Protein AF-A0A6T9ZCE5-F1 (afdb_monomer_lite)

Radius of gyration: 25.18 Å; chains: 1; bounding box: 51×73×50 Å

Organism: NCBI:txid933848

pLDDT: mean 73.31, std 17.11, range [39.69, 92.25]

Secondary structure (DSSP, 8-state):
---------S-GGGHHHHHHHHHHS--PPPSSHHHHHHHHHHHHHTT-HHHHHHHHHHHHHHHTTS----------HHHHHHHHHHHHHTT------------

Sequence (103 aa):
MLEGRFFIDRDGKHFSYILQYMRDQSVVLPETKKEMRELLAEAKFYQIQSLEKAIESALKQIKGSSLNEHQVKVENSLEKIAKWCAYNYQSLNISGCVGVERI

InterPro domains:
  IPR003131 Potassium channel tetramerisation-type BTB domain [PF02214] (4-51)
  IPR011333 SKP1/BTB/POZ domain superfamily [G3DSA:3.30.710.10] (1-65)
  IPR011333 SKP1/BTB/POZ domain superfamily [SSF54695] (3-58)
  IPR045068 BTB/POZ domain-containing adapter for CUL3-mediated RhoA degradation protein 1-3 [PTHR11145] (3-73)

Foldseek 3Di:
DPPDDDDDPDDCPLVVQVVVCVVPVDGDQDPDPVRLVVNLVVCVVVVVVSSNVVSVVVNVVVCVVDDDDPPPPPCDPVNVVVVVCVVVVVVPPPVDDDDPDDD

Structure (mmCIF, N/CA/C/O backbone):
data_AF-A0A6T9ZCE5-F1
#
_entry.id   AF-A0A6T9ZCE5-F1
#
loop_
_atom_site.group_PDB
_atom_site.id
_atom_site.type_symbol
_atom_site.label_atom_id
_atom_site.label_alt_id
_atom_site.label_comp_id
_atom_site.label_asym_id
_atom_site.label_entity_id
_atom_site.label_seq_id
_atom_site.pdbx_PDB_ins_code
_atom_site.Cartn_x
_atom_site.Cartn_y
_atom_site.Cartn_z
_atom_site.occupancy
_atom_site.B_iso_or_equiv
_atom_site.auth_seq_id
_atom_site.auth_comp_id
_atom_site.auth_asym_id
_atom_site.auth_atom_id
_atom_site.pdbx_PDB_model_num
ATOM 1 N N . MET A 1 1 ? 18.819 -8.091 -31.633 1.00 45.47 1 MET A N 1
ATOM 2 C CA . MET A 1 1 ? 17.436 -7.892 -31.156 1.00 45.47 1 MET A CA 1
ATOM 3 C C . MET A 1 1 ? 17.343 -8.461 -29.748 1.00 45.47 1 MET A C 1
ATOM 5 O O . MET A 1 1 ? 17.170 -9.659 -29.585 1.00 45.47 1 MET A O 1
ATOM 9 N N . LEU A 1 2 ? 17.582 -7.637 -28.731 1.00 50.81 2 LEU A N 1
ATOM 10 C CA . LEU A 1 2 ? 17.322 -7.977 -27.326 1.00 50.81 2 LEU A CA 1
ATOM 11 C C . LEU A 1 2 ? 16.426 -6.875 -26.751 1.00 50.81 2 LEU A C 1
ATOM 13 O O . LEU A 1 2 ? 16.753 -6.244 -25.755 1.00 50.81 2 LEU A O 1
ATOM 17 N N . GLU A 1 3 ? 15.328 -6.588 -27.441 1.00 56.12 3 GLU A N 1
ATOM 18 C CA . GLU A 1 3 ? 14.307 -5.668 -26.950 1.00 56.12 3 GLU A CA 1
ATOM 19 C C . GLU A 1 3 ? 13.255 -6.511 -26.235 1.00 56.12 3 GLU A C 1
ATOM 21 O O . GLU A 1 3 ? 12.648 -7.389 -26.844 1.00 56.12 3 GLU A O 1
ATOM 26 N N . GLY A 1 4 ? 13.096 -6.312 -24.925 1.00 66.06 4 GLY A N 1
ATOM 27 C CA . GLY A 1 4 ? 12.034 -6.984 -24.169 1.00 66.06 4 GLY A CA 1
ATOM 28 C C . GLY A 1 4 ? 12.389 -7.473 -22.768 1.00 66.06 4 GLY A C 1
ATOM 29 O O . GLY A 1 4 ? 11.615 -8.232 -22.194 1.00 66.06 4 GLY A O 1
ATOM 30 N N . ARG A 1 5 ? 13.526 -7.073 -22.185 1.00 69.56 5 ARG A N 1
ATOM 31 C CA . ARG A 1 5 ? 13.775 -7.284 -20.749 1.00 69.56 5 ARG A CA 1
ATOM 32 C C . ARG A 1 5 ? 13.696 -5.960 -20.006 1.00 69.56 5 ARG A C 1
ATOM 34 O O . ARG A 1 5 ? 14.597 -5.136 -20.104 1.00 69.56 5 ARG A O 1
ATOM 41 N N . PHE A 1 6 ? 12.607 -5.788 -19.266 1.00 75.38 6 PHE A N 1
ATOM 42 C CA . PHE A 1 6 ? 12.466 -4.730 -18.277 1.00 75.38 6 PHE A CA 1
ATOM 43 C C . PHE A 1 6 ? 13.054 -5.237 -16.965 1.00 75.38 6 PHE A C 1
ATOM 45 O O . PHE A 1 6 ? 12.631 -6.271 -16.449 1.00 75.38 6 PHE A O 1
ATOM 52 N N . PHE A 1 7 ? 14.058 -4.532 -16.456 1.00 74.81 7 PHE A N 1
ATOM 53 C CA . PHE A 1 7 ? 14.609 -4.799 -15.136 1.00 74.81 7 PHE A CA 1
ATOM 54 C C . PHE A 1 7 ? 13.859 -3.945 -14.124 1.00 74.81 7 PHE A C 1
ATOM 56 O O . PHE A 1 7 ? 13.735 -2.734 -14.301 1.00 74.81 7 PHE A O 1
ATOM 63 N N . ILE A 1 8 ? 13.347 -4.590 -13.082 1.00 78.50 8 ILE A N 1
ATOM 64 C CA . ILE A 1 8 ? 12.710 -3.921 -11.955 1.00 78.50 8 ILE A CA 1
ATOM 65 C C . ILE A 1 8 ? 13.655 -4.084 -10.769 1.00 78.50 8 ILE A C 1
ATOM 67 O O . ILE A 1 8 ? 13.964 -5.208 -10.377 1.00 78.50 8 ILE A O 1
ATOM 71 N N . ASP A 1 9 ? 14.119 -2.967 -10.216 1.00 77.12 9 ASP A N 1
ATOM 72 C CA . ASP A 1 9 ? 15.006 -2.922 -9.049 1.00 77.12 9 ASP A CA 1
ATOM 73 C C . ASP A 1 9 ? 14.192 -3.059 -7.749 1.00 77.12 9 ASP A C 1
ATOM 75 O O . ASP A 1 9 ? 14.046 -2.124 -6.960 1.00 77.12 9 ASP A O 1
ATOM 79 N N . ARG A 1 10 ? 13.521 -4.208 -7.595 1.00 76.19 10 ARG A N 1
ATOM 80 C CA . ARG A 1 10 ? 12.697 -4.552 -6.426 1.00 76.19 10 ARG A CA 1
ATOM 81 C C . ARG A 1 10 ? 12.844 -6.029 -6.085 1.00 76.19 10 ARG A C 1
ATOM 83 O O . ARG A 1 10 ? 13.060 -6.868 -6.958 1.00 76.19 10 ARG A O 1
ATOM 90 N N . ASP A 1 11 ? 12.659 -6.350 -4.809 1.00 74.31 11 ASP A N 1
ATOM 91 C CA . ASP A 1 11 ? 12.650 -7.725 -4.323 1.00 74.31 11 ASP A CA 1
ATOM 92 C C . ASP A 1 11 ? 11.530 -8.543 -4.983 1.00 74.31 11 ASP A C 1
ATOM 94 O O . ASP A 1 11 ? 10.337 -8.325 -4.759 1.00 74.31 11 ASP A O 1
ATOM 98 N N . GLY A 1 12 ? 11.918 -9.557 -5.759 1.00 80.31 12 GLY A N 1
ATOM 99 C CA . GLY A 1 12 ? 10.993 -10.433 -6.485 1.00 80.31 12 GLY A CA 1
ATOM 100 C C . GLY A 1 12 ? 10.105 -11.311 -5.595 1.00 80.31 12 GLY A C 1
ATOM 101 O O . GLY A 1 12 ? 9.238 -12.014 -6.113 1.00 80.31 12 GLY A O 1
ATOM 102 N N . LYS A 1 13 ? 10.279 -11.270 -4.266 1.00 83.94 13 LYS A N 1
ATOM 103 C CA . LYS A 1 13 ? 9.557 -12.117 -3.305 1.00 83.94 13 LYS A CA 1
ATOM 104 C C . LYS A 1 13 ? 8.035 -12.018 -3.462 1.00 83.94 13 LYS A C 1
ATOM 106 O O . LYS A 1 13 ? 7.354 -13.039 -3.444 1.00 83.94 13 LYS A O 1
ATOM 111 N N . HIS A 1 14 ? 7.503 -10.805 -3.614 1.00 86.06 14 HIS A N 1
ATOM 112 C CA . HIS A 1 14 ? 6.057 -10.562 -3.698 1.00 86.06 14 HIS A CA 1
ATOM 113 C C . HIS A 1 14 ? 5.553 -10.392 -5.139 1.00 86.06 14 HIS A C 1
ATOM 115 O O . HIS A 1 14 ? 4.352 -10.260 -5.367 1.00 86.06 14 HIS A O 1
ATOM 121 N N . PHE A 1 15 ? 6.451 -10.423 -6.126 1.00 88.56 15 PHE A N 1
ATOM 122 C CA . PHE A 1 15 ? 6.108 -10.173 -7.525 1.00 88.56 15 PHE A CA 1
ATOM 123 C C . PHE A 1 15 ? 5.219 -11.272 -8.125 1.00 88.56 15 PHE A C 1
ATOM 125 O O . PHE A 1 15 ? 4.386 -10.999 -8.984 1.00 88.56 15 PHE A O 1
ATOM 132 N N . SER A 1 16 ? 5.325 -12.507 -7.627 1.00 88.56 16 SER A N 1
ATOM 133 C CA . SER A 1 16 ? 4.441 -13.616 -8.014 1.00 88.56 16 SER A CA 1
ATOM 134 C C . SER A 1 16 ? 2.962 -13.313 -7.744 1.00 88.56 16 SER A C 1
ATOM 136 O O . SER A 1 16 ? 2.125 -13.570 -8.607 1.00 88.56 16 SER A O 1
ATOM 138 N N . TYR A 1 17 ? 2.646 -12.707 -6.596 1.00 89.69 17 TYR A N 1
ATOM 139 C 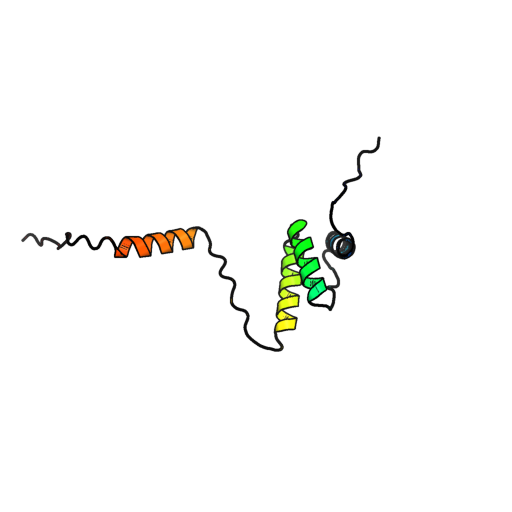CA . TYR A 1 17 ? 1.287 -12.286 -6.241 1.00 89.69 17 TYR A CA 1
ATOM 140 C C . TYR A 1 17 ? 0.775 -11.186 -7.175 1.00 89.69 17 TYR A C 1
ATOM 142 O O . TYR A 1 17 ? -0.371 -11.232 -7.616 1.00 89.69 17 TYR A O 1
ATOM 150 N N . ILE A 1 18 ? 1.640 -10.224 -7.514 1.00 89.69 18 ILE A N 1
ATOM 151 C CA . ILE A 1 18 ? 1.321 -9.157 -8.470 1.00 89.69 18 ILE A CA 1
ATOM 152 C C . ILE A 1 18 ? 0.981 -9.755 -9.839 1.00 89.69 18 ILE A C 1
ATOM 154 O O . ILE A 1 18 ? -0.063 -9.440 -10.404 1.00 89.69 18 ILE A O 1
ATOM 158 N N . LEU A 1 19 ? 1.810 -10.669 -10.347 1.00 90.31 19 LEU A N 1
ATOM 159 C CA . LEU A 1 19 ? 1.574 -11.327 -11.633 1.00 90.31 19 LEU A CA 1
ATOM 160 C C . LEU A 1 19 ? 0.299 -12.170 -11.641 1.00 90.31 19 LEU A C 1
ATOM 162 O O . LEU A 1 19 ? -0.453 -12.124 -12.613 1.00 90.31 19 LEU A O 1
ATOM 166 N N . GLN A 1 20 ? 0.052 -12.935 -10.576 1.00 89.06 20 GLN A N 1
ATOM 167 C CA . GLN A 1 20 ? -1.166 -13.733 -10.457 1.00 89.06 20 GLN A CA 1
ATOM 168 C C . GLN A 1 20 ? -2.406 -12.835 -10.472 1.00 89.06 20 GLN A C 1
ATOM 170 O O . GLN A 1 20 ? -3.340 -13.086 -11.230 1.00 89.06 20 GLN A O 1
ATOM 175 N N . TYR A 1 21 ? -2.368 -11.725 -9.731 1.00 90.88 21 TYR A N 1
ATOM 176 C CA . TYR A 1 21 ? -3.444 -10.744 -9.752 1.00 90.88 21 TYR A CA 1
ATOM 177 C C . TYR A 1 21 ? -3.637 -10.117 -11.138 1.00 90.88 21 TYR A C 1
ATOM 179 O O . TYR A 1 21 ? -4.764 -9.968 -11.597 1.00 90.88 21 TYR A O 1
ATOM 187 N N . MET A 1 22 ? -2.558 -9.773 -11.842 1.00 87.56 22 MET A N 1
ATOM 188 C CA . MET A 1 22 ? -2.655 -9.222 -13.199 1.00 87.56 22 MET A CA 1
ATOM 189 C C . MET A 1 22 ? -3.221 -10.225 -14.214 1.00 87.56 22 MET A C 1
ATOM 191 O O . MET A 1 22 ? -3.829 -9.803 -15.195 1.00 87.56 22 MET A O 1
ATOM 195 N N . ARG A 1 23 ? -3.026 -11.531 -13.997 1.00 90.25 23 ARG A N 1
ATOM 196 C CA . ARG A 1 23 ? -3.512 -12.589 -14.891 1.00 90.25 23 ARG A CA 1
ATOM 197 C C . ARG A 1 23 ? -4.987 -12.907 -14.666 1.00 90.25 23 ARG A C 1
ATOM 199 O O . ARG A 1 23 ? -5.750 -12.932 -15.625 1.00 90.25 23 ARG A O 1
ATOM 206 N N . ASP A 1 24 ? -5.365 -13.145 -13.416 1.00 90.44 24 ASP A N 1
ATOM 207 C CA . ASP A 1 24 ? -6.666 -13.720 -13.062 1.00 90.44 24 ASP A CA 1
ATOM 208 C C . ASP A 1 24 ? -7.591 -12.715 -12.346 1.00 90.44 24 ASP A C 1
ATOM 210 O O . ASP A 1 24 ? -8.713 -13.057 -11.980 1.00 90.44 24 ASP A O 1
ATOM 214 N N . GLN A 1 25 ? -7.125 -11.479 -12.102 1.00 85.62 25 GLN A N 1
ATOM 215 C CA . GLN A 1 25 ? -7.785 -10.463 -11.255 1.00 85.62 25 GLN A CA 1
ATOM 216 C C . GLN A 1 25 ? -8.107 -10.953 -9.835 1.00 85.62 25 GLN A C 1
ATOM 218 O O . GLN A 1 25 ? -8.897 -10.351 -9.106 1.00 85.62 25 GLN A O 1
ATOM 223 N N . SER A 1 26 ? -7.462 -12.043 -9.428 1.00 84.00 26 SER A N 1
ATOM 224 C CA . SER A 1 26 ? -7.661 -12.734 -8.167 1.00 84.00 26 SER A CA 1
ATOM 225 C C . SER A 1 26 ? -6.315 -13.214 -7.657 1.00 84.00 26 SER A C 1
ATOM 227 O O . SER A 1 26 ? -5.451 -13.632 -8.428 1.00 84.00 26 SER A O 1
ATOM 229 N N . VAL A 1 27 ? -6.116 -13.124 -6.349 1.00 87.56 27 VAL A N 1
ATOM 230 C CA . VAL A 1 27 ? -4.886 -13.566 -5.706 1.00 87.56 27 VAL A CA 1
ATOM 231 C C . VAL A 1 27 ? -5.193 -14.041 -4.297 1.00 87.56 27 VAL A C 1
ATOM 233 O O . VAL A 1 27 ? -6.008 -13.447 -3.588 1.00 87.56 27 VAL A O 1
ATOM 236 N N . VAL A 1 28 ? -4.533 -15.119 -3.886 1.00 86.81 28 VAL A N 1
ATOM 237 C CA . VAL A 1 28 ? -4.594 -15.579 -2.502 1.00 86.81 28 VAL A CA 1
ATOM 238 C C . VAL A 1 28 ? -3.692 -14.673 -1.678 1.00 86.81 28 VAL A C 1
ATOM 240 O O . VAL A 1 28 ? -2.492 -14.587 -1.927 1.00 86.81 28 VAL A O 1
AT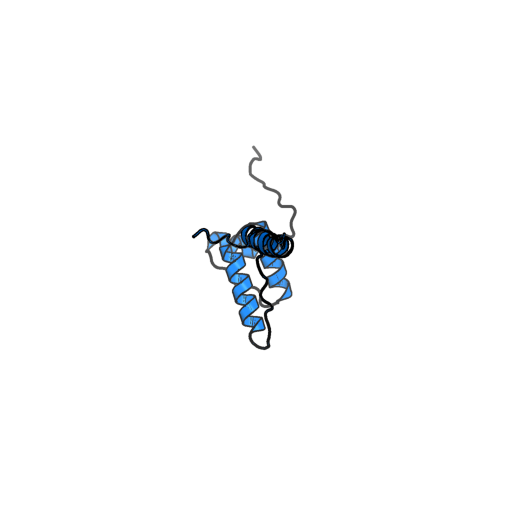OM 243 N N . LEU A 1 29 ? -4.278 -13.956 -0.724 1.00 86.38 29 LEU A N 1
ATOM 244 C CA . LEU A 1 29 ? -3.516 -13.076 0.152 1.00 86.38 29 LEU A CA 1
ATOM 245 C C . LEU A 1 29 ? -2.723 -13.905 1.175 1.00 86.38 29 LEU A C 1
ATOM 247 O O . LEU A 1 29 ? -3.239 -14.910 1.666 1.00 86.38 29 LEU A O 1
ATOM 251 N N . PRO A 1 30 ? -1.490 -13.493 1.520 1.00 86.56 30 PRO A N 1
ATOM 252 C CA . PRO A 1 30 ? -0.714 -14.161 2.562 1.00 86.56 30 PRO A CA 1
ATOM 253 C C . PRO A 1 30 ? -1.417 -14.024 3.917 1.00 86.56 30 PRO A C 1
ATOM 255 O O . PRO A 1 30 ? -2.118 -13.045 4.136 1.00 86.56 30 PRO A O 1
ATOM 258 N N . GLU A 1 31 ? -1.204 -14.953 4.851 1.00 80.81 31 GLU A N 1
ATOM 259 C CA . GLU A 1 31 ? -1.852 -14.931 6.178 1.00 80.81 31 GLU A CA 1
ATOM 260 C C . GLU A 1 31 ? -1.161 -13.972 7.168 1.00 80.81 31 GLU A C 1
ATOM 262 O O . GLU A 1 31 ? -1.771 -13.443 8.103 1.00 80.81 31 GLU A O 1
ATOM 267 N N . THR A 1 32 ? 0.126 -13.690 6.953 1.00 86.50 32 THR A N 1
ATOM 268 C CA . THR A 1 32 ? 0.935 -12.883 7.870 1.00 86.50 32 THR A CA 1
ATOM 269 C C . THR A 1 32 ? 0.720 -11.384 7.648 1.00 86.50 32 THR A C 1
ATOM 271 O O . THR A 1 32 ? 0.952 -10.856 6.560 1.00 86.50 32 THR A O 1
ATOM 274 N N . LYS A 1 33 ? 0.418 -10.633 8.720 1.00 86.19 33 LYS A N 1
ATOM 275 C CA . LYS A 1 33 ? 0.288 -9.156 8.674 1.00 86.19 33 LYS A CA 1
ATOM 276 C C . LYS A 1 33 ? 1.522 -8.448 8.098 1.00 86.19 33 LYS A C 1
ATOM 278 O O . LYS A 1 33 ? 1.376 -7.405 7.465 1.00 86.19 33 LYS A O 1
ATOM 283 N N . LYS A 1 34 ? 2.728 -8.969 8.359 1.00 87.94 34 LYS A N 1
ATOM 284 C CA . LYS A 1 34 ? 3.984 -8.428 7.817 1.00 87.94 34 LYS A CA 1
ATOM 285 C C . LYS A 1 34 ? 3.986 -8.512 6.289 1.00 87.94 34 LYS A C 1
ATOM 287 O O . LYS A 1 34 ? 4.131 -7.486 5.637 1.00 87.94 34 LYS A O 1
ATOM 292 N N . GLU A 1 35 ? 3.735 -9.700 5.752 1.00 89.38 35 GLU A N 1
ATOM 293 C CA . GLU A 1 35 ? 3.755 -9.954 4.308 1.00 89.38 35 GLU A CA 1
ATOM 294 C C . GLU A 1 35 ? 2.633 -9.211 3.583 1.00 89.38 35 GLU A C 1
ATOM 296 O O . GLU A 1 35 ? 2.861 -8.667 2.512 1.00 89.38 35 GLU A O 1
ATOM 301 N N . MET A 1 36 ? 1.451 -9.068 4.192 1.00 89.75 36 MET A N 1
ATOM 302 C CA . MET A 1 36 ? 0.398 -8.215 3.623 1.00 89.75 36 MET A CA 1
ATOM 303 C C . MET A 1 36 ? 0.824 -6.749 3.501 1.00 89.75 36 MET A C 1
ATOM 305 O O . MET A 1 36 ? 0.483 -6.101 2.517 1.00 89.75 36 MET A O 1
ATOM 309 N N . ARG A 1 37 ? 1.555 -6.198 4.481 1.00 90.00 37 ARG A N 1
ATOM 310 C CA . ARG A 1 37 ? 2.056 -4.813 4.396 1.00 90.00 37 ARG A CA 1
ATOM 311 C C . ARG A 1 37 ? 3.137 -4.666 3.330 1.00 90.00 37 ARG A C 1
ATOM 313 O O . ARG A 1 37 ? 3.151 -3.655 2.637 1.00 90.00 37 ARG A O 1
ATOM 320 N N . GLU A 1 38 ? 4.019 -5.655 3.207 1.00 91.38 38 GLU A N 1
ATOM 321 C CA . GLU A 1 38 ? 5.036 -5.696 2.150 1.00 91.38 38 GLU A CA 1
ATOM 322 C C . GLU A 1 38 ? 4.367 -5.777 0.767 1.00 91.38 38 GLU A C 1
ATOM 324 O O . GLU A 1 38 ? 4.655 -4.960 -0.103 1.00 91.38 38 GLU A O 1
ATOM 329 N N . LEU A 1 39 ? 3.383 -6.666 0.5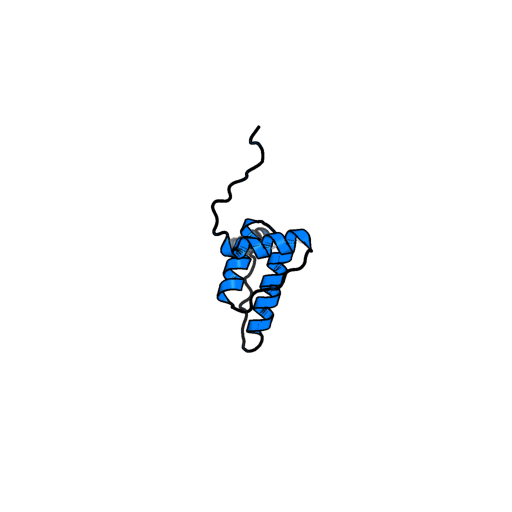96 1.00 91.31 39 LEU A N 1
ATOM 330 C CA . LEU A 1 39 ? 2.600 -6.788 -0.635 1.00 91.31 39 LEU A CA 1
ATOM 331 C C . LEU A 1 39 ? 1.799 -5.514 -0.951 1.00 91.31 39 LEU A C 1
ATOM 333 O O . LEU A 1 39 ? 1.709 -5.125 -2.112 1.00 91.31 39 LEU A O 1
ATOM 337 N N . LEU A 1 40 ? 1.251 -4.832 0.060 1.00 91.81 40 LEU A N 1
ATOM 338 C CA . LEU A 1 40 ? 0.569 -3.545 -0.113 1.00 91.81 40 LEU A CA 1
ATOM 339 C C . LEU A 1 40 ? 1.518 -2.472 -0.663 1.00 91.81 40 LEU A C 1
ATOM 341 O O . LEU A 1 40 ? 1.117 -1.677 -1.512 1.00 91.81 40 LEU A O 1
ATOM 345 N N . ALA A 1 41 ? 2.768 -2.441 -0.190 1.00 91.69 41 ALA A N 1
ATOM 346 C CA . ALA A 1 41 ? 3.776 -1.513 -0.694 1.00 91.69 41 ALA A CA 1
ATOM 347 C C . ALA A 1 41 ? 4.104 -1.787 -2.170 1.00 91.69 41 ALA A C 1
ATOM 349 O O . ALA A 1 41 ? 4.180 -0.845 -2.957 1.00 91.69 41 ALA A O 1
ATOM 350 N N . GLU A 1 42 ? 4.214 -3.060 -2.562 1.00 91.50 42 GLU A N 1
ATOM 351 C CA . GLU A 1 42 ? 4.378 -3.437 -3.970 1.00 91.50 42 GLU A CA 1
ATOM 352 C C . GLU A 1 42 ? 3.147 -3.065 -4.806 1.00 91.50 42 GLU A C 1
ATOM 354 O O . GLU A 1 42 ? 3.282 -2.435 -5.849 1.00 91.50 42 GLU A O 1
ATOM 359 N N . ALA A 1 43 ? 1.931 -3.370 -4.343 1.00 91.62 43 ALA A N 1
ATOM 360 C CA . ALA A 1 43 ? 0.700 -3.025 -5.058 1.00 91.62 43 ALA A CA 1
ATOM 361 C C . ALA A 1 43 ? 0.579 -1.509 -5.309 1.00 91.62 43 ALA A C 1
ATOM 363 O O . ALA A 1 43 ? 0.156 -1.099 -6.390 1.00 91.62 43 ALA A O 1
ATOM 364 N N . LYS A 1 44 ? 1.017 -0.684 -4.347 1.00 90.75 44 LYS A N 1
ATOM 365 C CA . LYS A 1 44 ? 1.126 0.777 -4.496 1.00 90.75 44 LYS A CA 1
ATOM 366 C C . LYS A 1 44 ? 2.191 1.182 -5.509 1.00 90.75 44 LYS A C 1
ATOM 368 O O . LYS A 1 44 ? 1.939 2.067 -6.322 1.00 90.75 44 LYS A O 1
ATOM 373 N N . PHE A 1 45 ? 3.354 0.534 -5.484 1.00 90.44 45 PHE A N 1
ATOM 374 C CA . PHE A 1 45 ? 4.436 0.790 -6.435 1.00 90.44 45 PHE A CA 1
ATOM 375 C C . PHE A 1 45 ? 4.008 0.497 -7.880 1.00 90.44 45 PHE A C 1
ATOM 377 O O . PHE A 1 45 ? 4.193 1.335 -8.757 1.00 90.44 45 PHE A O 1
ATOM 384 N N . TYR A 1 46 ? 3.352 -0.643 -8.111 1.00 89.88 46 TYR A N 1
ATOM 385 C CA . TYR A 1 46 ? 2.798 -1.018 -9.418 1.00 89.88 46 TYR A CA 1
ATOM 386 C C . TYR A 1 46 ? 1.455 -0.336 -9.739 1.00 89.88 46 TYR A C 1
ATOM 388 O O . TYR A 1 46 ? 0.862 -0.613 -10.778 1.00 89.88 46 TYR A O 1
ATOM 396 N N . GLN A 1 47 ? 0.967 0.549 -8.861 1.00 90.06 47 GLN A N 1
ATOM 397 C CA . GLN A 1 47 ? -0.275 1.318 -9.009 1.00 90.06 47 GLN A CA 1
ATOM 398 C C . GLN A 1 47 ? -1.537 0.472 -9.264 1.00 90.06 47 GLN A C 1
ATOM 400 O O . GLN A 1 47 ? -2.471 0.893 -9.950 1.00 90.06 47 GLN A O 1
ATOM 405 N N . ILE A 1 48 ? -1.609 -0.717 -8.663 1.00 92.25 48 ILE A N 1
ATOM 406 C CA . ILE A 1 48 ? -2.746 -1.630 -8.803 1.00 92.25 48 ILE A CA 1
ATOM 407 C C . ILE A 1 48 ? -3.776 -1.338 -7.704 1.00 92.25 48 ILE A C 1
ATOM 409 O O . ILE A 1 48 ? -3.849 -2.027 -6.686 1.00 92.25 48 ILE A O 1
ATOM 413 N N . GLN A 1 49 ? -4.608 -0.316 -7.923 1.00 90.75 49 GLN A N 1
ATOM 414 C CA . GLN A 1 49 ? -5.589 0.168 -6.935 1.00 90.75 49 GLN A CA 1
ATOM 415 C C . GLN A 1 49 ? -6.563 -0.914 -6.446 1.00 90.75 49 GLN A C 1
ATOM 417 O O . GLN A 1 49 ? -6.960 -0.933 -5.281 1.00 90.75 49 GLN A O 1
ATOM 422 N N . SER A 1 50 ? -6.977 -1.816 -7.336 1.00 90.25 50 SER A N 1
ATOM 423 C CA . SER A 1 50 ? -7.911 -2.891 -6.995 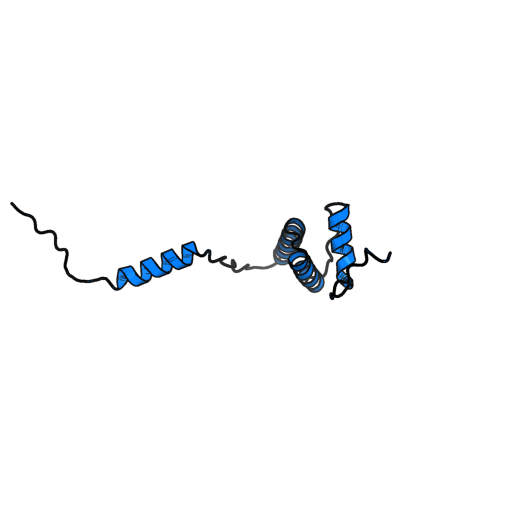1.00 90.25 50 SER A CA 1
ATOM 424 C C . SER A 1 50 ? -7.290 -3.894 -6.015 1.00 90.25 50 SER A C 1
ATOM 426 O O . SER A 1 50 ? -7.954 -4.324 -5.071 1.00 90.25 50 SER A O 1
ATOM 428 N N . LEU A 1 51 ? -5.997 -4.196 -6.180 1.00 90.00 51 LEU A N 1
ATOM 429 C CA . LEU A 1 51 ? -5.242 -5.053 -5.268 1.00 90.00 51 LEU A CA 1
ATOM 430 C C . LEU A 1 51 ? -4.954 -4.342 -3.940 1.00 90.00 51 LEU A C 1
ATOM 432 O O . LEU A 1 51 ? -5.120 -4.940 -2.880 1.00 90.00 51 LEU A O 1
ATOM 436 N N . GLU A 1 52 ? -4.592 -3.058 -3.985 1.00 91.69 52 GLU A N 1
ATOM 437 C CA . 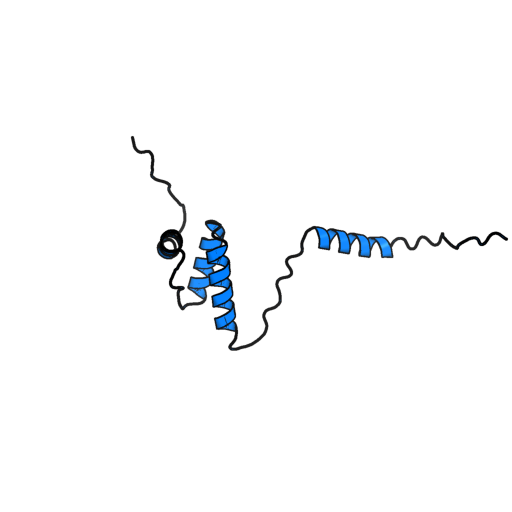GLU A 1 52 ? -4.404 -2.223 -2.793 1.00 91.69 52 GLU A CA 1
ATOM 438 C C . GLU A 1 52 ? -5.642 -2.270 -1.884 1.00 91.69 52 GLU A C 1
ATOM 440 O O . GLU A 1 52 ? -5.547 -2.654 -0.718 1.00 91.69 52 GLU A O 1
ATOM 445 N N . LYS A 1 53 ? -6.825 -1.984 -2.444 1.00 90.31 53 LYS A N 1
ATOM 446 C CA . LYS A 1 53 ? -8.097 -2.004 -1.705 1.00 90.31 53 LYS A CA 1
ATOM 447 C C . LYS A 1 53 ? -8.434 -3.383 -1.142 1.00 90.31 53 LYS A C 1
ATOM 449 O O . LYS A 1 53 ? -8.962 -3.472 -0.030 1.00 90.31 53 LYS A O 1
ATOM 454 N N . ALA A 1 54 ? -8.152 -4.450 -1.891 1.00 89.31 54 ALA A N 1
ATOM 455 C CA . ALA A 1 54 ? -8.378 -5.819 -1.435 1.00 89.31 54 ALA A CA 1
ATOM 456 C C . ALA A 1 54 ? -7.507 -6.148 -0.211 1.00 89.31 54 ALA A C 1
ATOM 458 O O . ALA A 1 54 ? -8.018 -6.645 0.795 1.00 89.31 54 ALA A O 1
ATOM 459 N N . ILE A 1 55 ? -6.219 -5.793 -0.257 1.00 90.69 55 ILE A N 1
ATOM 460 C CA . ILE A 1 55 ? -5.277 -6.013 0.848 1.00 90.69 55 ILE A CA 1
ATOM 461 C C . ILE A 1 55 ? -5.655 -5.167 2.069 1.00 90.69 55 ILE A C 1
ATOM 463 O O . ILE A 1 55 ? -5.671 -5.677 3.190 1.00 90.69 55 ILE A O 1
ATOM 467 N N . GLU A 1 56 ? -5.998 -3.891 1.883 1.00 90.19 56 GLU A N 1
ATOM 468 C CA . GLU A 1 56 ? -6.431 -3.020 2.982 1.00 90.19 56 GLU A CA 1
ATOM 469 C C . GLU A 1 56 ? -7.706 -3.544 3.649 1.00 90.19 56 GLU A C 1
ATOM 471 O O . GLU A 1 56 ? -7.791 -3.583 4.877 1.00 90.19 56 GLU A O 1
ATOM 476 N N . SER A 1 57 ? -8.671 -4.012 2.857 1.00 88.81 57 SER A N 1
ATOM 477 C CA . SER A 1 57 ? -9.908 -4.605 3.374 1.00 88.81 57 SER A CA 1
ATOM 478 C C . SER A 1 57 ? -9.631 -5.881 4.173 1.00 88.81 57 SER A C 1
ATOM 480 O O . SER A 1 57 ? -10.160 -6.038 5.273 1.00 88.81 57 SER A O 1
ATOM 482 N N . ALA A 1 58 ? -8.754 -6.760 3.680 1.00 87.00 58 ALA A N 1
ATOM 483 C CA . ALA A 1 58 ? -8.344 -7.965 4.401 1.00 87.00 58 ALA A CA 1
ATOM 484 C C . ALA A 1 58 ? -7.618 -7.631 5.718 1.00 87.00 58 ALA A C 1
ATOM 486 O O . ALA A 1 58 ? -7.935 -8.188 6.771 1.00 87.00 58 ALA A O 1
ATOM 487 N N . LEU A 1 59 ? -6.709 -6.650 5.704 1.00 86.12 59 LEU A N 1
ATOM 488 C CA . LEU A 1 59 ? -6.012 -6.177 6.904 1.00 86.12 59 LEU A CA 1
ATOM 489 C C . LEU A 1 59 ? -6.970 -5.609 7.959 1.00 86.12 59 LEU A C 1
ATOM 491 O O . LEU A 1 59 ? -6.736 -5.800 9.157 1.00 86.12 59 LEU A O 1
ATOM 495 N N . LYS A 1 60 ? -8.041 -4.926 7.537 1.00 84.62 60 LYS A N 1
ATOM 496 C CA . LYS A 1 60 ? -9.093 -4.430 8.436 1.00 84.62 60 LYS A CA 1
ATOM 497 C C . LYS A 1 60 ? -9.874 -5.566 9.080 1.00 84.62 60 LYS A C 1
ATOM 499 O O . LYS A 1 60 ? -10.082 -5.532 10.290 1.00 84.62 60 LYS A O 1
ATOM 504 N N . GLN A 1 61 ? -10.237 -6.596 8.316 1.00 82.31 61 GLN A N 1
ATOM 505 C CA . GLN A 1 61 ? -10.961 -7.749 8.858 1.00 82.31 61 GLN A CA 1
ATOM 506 C C . GLN A 1 61 ? -10.152 -8.488 9.933 1.00 82.31 61 GLN A C 1
ATOM 508 O O . GLN A 1 61 ? -10.692 -8.833 10.978 1.00 82.31 61 GLN A O 1
ATOM 513 N N . ILE A 1 62 ? -8.834 -8.622 9.756 1.00 76.56 62 ILE A N 1
ATOM 514 C CA . ILE A 1 62 ? -7.954 -9.269 10.748 1.00 76.56 62 ILE A CA 1
ATOM 515 C C . ILE A 1 62 ? -7.786 -8.415 12.015 1.00 76.56 62 ILE A C 1
ATOM 517 O O . ILE A 1 62 ? -7.517 -8.928 13.101 1.00 76.56 62 ILE A O 1
ATOM 521 N N . LYS A 1 63 ? -7.908 -7.089 11.899 1.00 67.50 63 LYS A N 1
ATOM 522 C CA . LYS A 1 63 ? -7.929 -6.187 13.060 1.00 67.50 63 LYS A CA 1
ATOM 523 C C . LYS A 1 63 ? -9.286 -6.171 13.773 1.00 67.50 63 LYS A C 1
ATOM 525 O O . LYS A 1 63 ? -9.326 -5.817 14.947 1.00 67.50 63 LYS A O 1
ATOM 530 N N . GLY A 1 64 ? -10.363 -6.585 13.104 1.00 57.56 64 GLY A N 1
ATOM 531 C CA . GLY A 1 64 ? -11.736 -6.574 13.617 1.00 57.56 64 GLY A CA 1
ATOM 532 C C . GLY A 1 64 ? -11.977 -7.411 14.877 1.00 57.56 64 GLY A C 1
ATOM 533 O O . GLY A 1 64 ? -13.005 -7.236 15.520 1.00 57.56 64 GLY A O 1
ATOM 534 N N . SER A 1 65 ? -11.025 -8.252 15.289 1.00 54.19 65 SER A N 1
ATOM 535 C CA . SER A 1 65 ? -11.096 -8.977 16.562 1.00 54.19 65 SER A CA 1
ATOM 536 C C . SER A 1 65 ? -10.713 -8.132 17.791 1.00 54.19 65 SER A C 1
ATOM 538 O O . SER A 1 65 ? -10.933 -8.601 18.903 1.00 54.19 65 SER A O 1
ATOM 540 N N . SER A 1 66 ? -10.148 -6.916 17.645 1.00 46.59 66 SER A N 1
ATOM 541 C CA . SER A 1 66 ? -10.013 -5.944 18.753 1.00 46.59 66 SER A CA 1
ATOM 542 C C . SER A 1 66 ? -9.630 -4.514 18.292 1.00 46.59 66 SER A C 1
ATOM 544 O O . SER A 1 66 ? -8.497 -4.269 17.887 1.00 46.59 66 SER A O 1
ATOM 546 N N . LEU A 1 67 ? -10.610 -3.600 18.385 1.00 53.12 67 LEU A N 1
ATOM 547 C CA . LEU A 1 67 ? -10.603 -2.131 18.598 1.00 53.12 67 LEU A CA 1
ATOM 548 C C . LEU A 1 67 ? -9.672 -1.153 17.812 1.00 53.12 67 LEU A C 1
ATOM 550 O O . LEU A 1 67 ? -8.448 -1.233 17.824 1.00 53.12 67 LEU A O 1
ATOM 554 N N . ASN A 1 68 ? -10.327 -0.082 17.318 1.00 48.59 68 ASN A N 1
ATOM 555 C CA . ASN A 1 68 ? -9.854 1.291 17.024 1.00 48.59 68 ASN A CA 1
ATOM 556 C C . ASN A 1 68 ? -8.954 1.540 15.793 1.00 48.59 68 ASN A C 1
ATOM 558 O O . ASN A 1 68 ? -7.754 1.793 15.903 1.00 48.59 68 ASN A O 1
ATOM 562 N N . GLU A 1 69 ? -9.565 1.627 14.607 1.00 47.47 69 GLU A N 1
ATOM 563 C CA . GLU A 1 69 ? -8.964 2.299 13.447 1.00 47.47 69 GLU A CA 1
ATOM 564 C C . GLU A 1 69 ? -9.148 3.820 13.588 1.00 47.47 69 GLU A C 1
ATOM 566 O O . GLU A 1 69 ? -10.225 4.357 13.339 1.00 47.47 69 GLU A O 1
ATOM 571 N N . HIS A 1 70 ? -8.091 4.525 14.007 1.00 47.09 70 HIS A N 1
ATOM 572 C CA . HIS A 1 70 ? -8.008 5.969 13.798 1.00 47.09 70 HIS A CA 1
ATOM 573 C C . HIS A 1 70 ? -8.058 6.227 12.292 1.00 47.09 70 HIS A C 1
ATOM 575 O O . HIS A 1 70 ? -7.127 5.913 11.552 1.00 47.09 70 HIS A O 1
ATOM 581 N N . GLN A 1 71 ? -9.189 6.771 11.867 1.00 39.69 71 GLN A N 1
ATOM 582 C CA . GLN A 1 71 ? -9.475 7.261 10.533 1.00 39.69 71 GLN A CA 1
ATOM 583 C C . GLN A 1 71 ? -8.323 8.167 10.068 1.00 39.69 71 GLN A C 1
ATOM 585 O O . GLN A 1 71 ? -8.142 9.273 10.580 1.00 39.69 71 GLN A O 1
ATOM 590 N N . VAL A 1 72 ? -7.518 7.694 9.113 1.00 50.84 72 VAL A N 1
ATOM 591 C CA . VAL A 1 72 ? -6.559 8.548 8.408 1.00 50.84 72 VAL A CA 1
ATOM 592 C C . VAL A 1 72 ? -7.390 9.577 7.647 1.00 50.84 72 VAL A C 1
ATOM 594 O O . VAL A 1 72 ? -8.037 9.249 6.653 1.00 50.84 72 VAL A O 1
ATOM 597 N N . LYS A 1 73 ? -7.432 10.814 8.152 1.00 42.59 73 LYS A N 1
ATOM 598 C CA . LYS A 1 73 ? -8.019 11.944 7.433 1.00 42.59 73 LYS A CA 1
ATOM 599 C C . LYS A 1 73 ? -7.177 12.175 6.184 1.00 42.59 73 LYS A C 1
ATOM 601 O O . LYS A 1 73 ? -6.057 12.670 6.269 1.00 42.59 73 LYS A O 1
ATOM 606 N N . VAL A 1 74 ? -7.713 11.803 5.028 1.00 53.69 74 VAL A N 1
ATOM 607 C CA . VAL A 1 74 ? -7.197 12.280 3.746 1.00 53.69 74 VAL A CA 1
ATOM 608 C C . VAL A 1 74 ? -7.585 13.755 3.666 1.00 53.69 74 VAL A C 1
ATOM 610 O O . VAL A 1 74 ? -8.699 14.095 3.276 1.00 53.69 74 VAL A O 1
ATOM 613 N N . GLU A 1 75 ? -6.708 14.638 4.142 1.00 54.12 75 GLU A N 1
ATOM 614 C CA . GLU A 1 75 ? -6.918 16.080 4.027 1.00 54.12 75 GLU A CA 1
ATOM 615 C C . GLU A 1 75 ? -6.764 16.490 2.559 1.00 54.12 75 GLU A C 1
ATOM 617 O O . GLU A 1 75 ? -5.658 16.678 2.049 1.00 54.12 75 GLU A O 1
ATOM 622 N N . ASN A 1 76 ? -7.898 16.620 1.872 1.00 61.69 76 ASN A N 1
ATOM 623 C CA . ASN A 1 76 ? -7.962 17.167 0.523 1.00 61.69 76 ASN A CA 1
ATOM 624 C C . ASN A 1 76 ? -7.558 18.650 0.535 1.00 61.69 76 ASN A C 1
ATOM 626 O O . ASN A 1 76 ? -7.873 19.384 1.472 1.00 61.69 76 ASN A O 1
ATOM 630 N N . SER A 1 77 ? -6.919 19.127 -0.538 1.00 65.31 77 SER A N 1
ATOM 631 C CA . SER A 1 77 ? -6.481 20.527 -0.686 1.00 65.31 77 SER A CA 1
ATOM 632 C C . SER A 1 77 ? -7.598 21.558 -0.446 1.00 65.31 77 SER A C 1
ATOM 634 O O . SER A 1 77 ? -7.321 22.653 0.035 1.00 65.31 77 SER A O 1
ATOM 636 N N . LEU A 1 78 ? -8.863 21.198 -0.700 1.00 64.75 78 LEU A N 1
ATOM 637 C CA . LEU A 1 78 ? -10.035 22.027 -0.386 1.00 64.75 78 LEU A CA 1
ATOM 638 C C . LEU A 1 78 ? -10.256 22.209 1.125 1.00 64.75 78 LEU A C 1
ATOM 640 O O . LEU A 1 78 ? -10.627 23.296 1.559 1.00 64.75 78 LEU A O 1
ATOM 644 N N . GLU A 1 79 ? -9.981 21.187 1.942 1.00 69.69 79 GLU A N 1
ATOM 645 C CA . GLU A 1 79 ? -10.127 21.278 3.400 1.00 69.69 79 GLU A CA 1
ATOM 646 C C . GLU A 1 79 ? -9.042 22.173 4.020 1.00 69.69 79 GLU A C 1
ATOM 648 O O . GLU A 1 79 ? -9.322 22.923 4.956 1.00 69.69 79 GLU A O 1
ATOM 653 N N . LYS A 1 80 ? -7.827 22.186 3.452 1.00 73.06 80 LYS A N 1
ATOM 654 C CA . LYS A 1 80 ? -6.780 23.151 3.835 1.00 73.06 80 LYS A CA 1
ATOM 655 C C . LYS A 1 80 ? -7.199 24.591 3.548 1.00 73.06 80 LYS A C 1
ATOM 657 O O . LYS A 1 80 ? -7.008 25.451 4.404 1.00 73.06 80 LYS A O 1
ATOM 662 N N . ILE A 1 81 ? -7.786 24.839 2.375 1.00 72.06 81 ILE A N 1
ATOM 663 C CA . ILE A 1 81 ? -8.284 26.168 1.997 1.00 72.06 81 ILE A CA 1
ATOM 664 C C . ILE A 1 81 ? -9.415 26.591 2.943 1.00 72.06 81 ILE A C 1
ATOM 666 O O . ILE A 1 81 ? -9.370 27.692 3.482 1.00 72.06 81 ILE A O 1
ATOM 670 N N . ALA A 1 82 ? -10.372 25.703 3.232 1.00 76.25 82 ALA A N 1
ATOM 671 C CA . ALA A 1 82 ? -11.469 25.987 4.157 1.00 76.25 82 ALA A CA 1
ATOM 672 C C . ALA A 1 82 ? -10.976 26.305 5.582 1.00 76.25 82 ALA A C 1
ATOM 674 O O . ALA A 1 82 ? -11.416 27.285 6.184 1.00 76.25 82 ALA A O 1
ATOM 675 N N . LYS A 1 83 ? -10.017 25.528 6.108 1.00 76.56 83 LYS A N 1
ATOM 676 C CA . LYS A 1 83 ? -9.395 25.783 7.421 1.00 76.56 83 LYS A CA 1
ATOM 677 C C . LYS A 1 83 ? -8.632 27.106 7.444 1.00 76.56 83 LYS A C 1
ATOM 679 O O . LYS A 1 83 ? -8.727 27.846 8.420 1.00 76.56 83 LYS A O 1
ATOM 684 N N . TRP A 1 84 ? -7.909 27.426 6.370 1.00 73.81 84 TRP A N 1
ATOM 685 C CA . TRP A 1 84 ? -7.196 28.696 6.248 1.00 73.81 84 TRP A CA 1
ATOM 686 C C . TRP A 1 84 ? -8.164 29.887 6.202 1.00 73.81 84 TRP A C 1
ATOM 688 O O . TRP A 1 84 ? -7.948 30.866 6.913 1.00 73.81 84 TRP A O 1
ATOM 698 N N . CYS A 1 85 ? -9.266 29.790 5.452 1.00 68.50 85 CYS A N 1
ATOM 699 C CA . CYS A 1 85 ? -10.320 30.807 5.440 1.00 68.50 85 CYS A CA 1
ATOM 700 C C . CYS A 1 85 ? -10.955 30.997 6.824 1.00 68.50 85 CYS A C 1
ATOM 702 O O . CYS A 1 85 ? -11.109 32.133 7.258 1.00 68.50 85 CYS A O 1
ATOM 704 N N . ALA A 1 86 ? -11.274 29.915 7.542 1.00 71.88 86 ALA A N 1
ATOM 705 C CA . ALA A 1 86 ? -11.868 29.997 8.878 1.00 71.88 86 ALA A CA 1
ATOM 706 C C . ALA A 1 86 ? -10.931 30.668 9.899 1.00 71.88 86 ALA A C 1
ATOM 708 O O . ALA A 1 86 ? -11.361 31.524 10.669 1.00 71.88 86 ALA A O 1
ATOM 709 N N . TYR A 1 87 ? -9.639 30.331 9.861 1.00 64.06 87 TYR A N 1
ATOM 710 C CA . TYR A 1 87 ? -8.636 30.925 10.746 1.00 64.06 87 TYR A CA 1
ATOM 711 C C . TYR A 1 87 ? -8.406 32.415 10.449 1.00 64.06 87 TYR A C 1
ATOM 713 O O . TYR A 1 87 ? -8.317 33.227 11.366 1.00 64.06 87 TYR A O 1
ATOM 721 N N . ASN A 1 88 ? -8.364 32.799 9.170 1.00 58.91 88 ASN A N 1
ATOM 722 C CA . ASN A 1 88 ? -8.140 34.192 8.777 1.00 58.91 88 ASN A CA 1
ATOM 723 C C . ASN A 1 88 ? -9.404 35.065 8.862 1.00 58.91 88 ASN A C 1
ATOM 725 O O . ASN A 1 88 ? -9.281 36.277 9.022 1.00 58.91 88 ASN A O 1
ATOM 729 N N . TYR A 1 89 ? -10.609 34.484 8.828 1.00 53.47 89 TYR A N 1
ATOM 730 C CA . TYR A 1 89 ? -11.854 35.219 9.084 1.00 53.47 89 TYR A CA 1
ATOM 731 C C . TYR A 1 89 ? -11.943 35.690 10.543 1.00 53.47 89 TYR A C 1
ATOM 733 O O . TYR A 1 89 ? -12.362 36.812 10.811 1.00 53.47 89 TYR A O 1
ATOM 741 N N . GLN A 1 90 ? -11.463 34.885 11.496 1.00 56.03 90 GLN A N 1
ATOM 742 C CA . GLN A 1 90 ? -11.491 35.233 12.922 1.00 56.03 90 GLN A CA 1
ATOM 743 C C . GLN A 1 90 ? -10.499 36.355 13.306 1.00 56.03 90 GLN A C 1
ATOM 745 O O . GLN A 1 90 ? -10.667 36.981 14.352 1.00 56.03 90 GLN A O 1
ATOM 750 N N . SER A 1 91 ? -9.512 36.659 12.449 1.00 52.03 91 SER A N 1
ATOM 751 C CA . SER A 1 91 ? -8.595 37.806 12.599 1.00 52.03 91 SER A CA 1
ATOM 7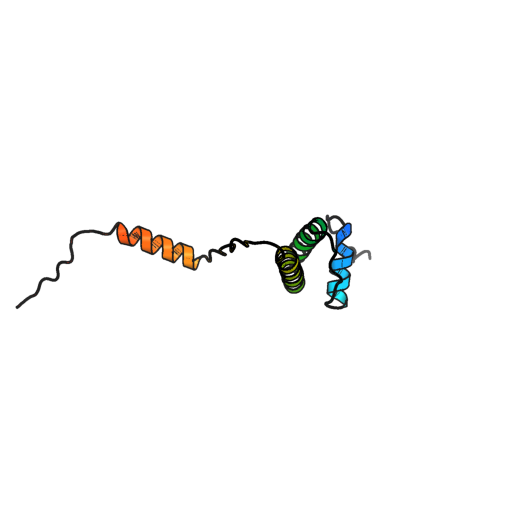52 C C . SER A 1 91 ? -9.030 39.073 11.850 1.00 52.03 91 SER A C 1
ATOM 754 O O . SER A 1 91 ? -8.423 40.121 12.054 1.00 52.03 91 SER A O 1
ATOM 756 N N . LEU A 1 92 ? -10.108 39.034 11.060 1.00 48.59 92 LEU A N 1
ATOM 757 C CA . LEU A 1 92 ? -10.770 40.222 10.506 1.00 48.59 92 LEU A CA 1
ATOM 758 C C . LEU A 1 92 ? -11.975 40.619 11.365 1.00 48.59 92 LEU A C 1
ATOM 760 O O . LEU A 1 92 ? -13.042 40.963 10.873 1.00 48.59 92 LEU A O 1
ATOM 764 N N . ASN A 1 93 ? -11.760 40.670 12.680 1.00 47.72 93 ASN A N 1
ATOM 765 C CA . ASN A 1 93 ? -12.533 41.546 13.550 1.00 47.72 93 ASN A CA 1
ATOM 766 C C . ASN A 1 93 ? -11.979 42.978 13.412 1.00 47.72 93 ASN A C 1
ATOM 768 O O . ASN A 1 93 ? -11.508 43.581 14.375 1.00 47.72 93 ASN A O 1
ATOM 772 N N . ILE A 1 94 ? -11.989 43.523 12.189 1.00 45.31 94 ILE A N 1
ATOM 773 C CA . ILE A 1 94 ? -11.960 44.974 12.026 1.00 45.31 94 ILE A CA 1
ATOM 774 C C . ILE A 1 94 ? -13.385 45.420 12.330 1.00 45.31 94 ILE A C 1
ATOM 776 O O . ILE A 1 94 ? -14.265 45.409 11.474 1.00 45.31 94 ILE A O 1
ATOM 780 N N . SER A 1 95 ? -13.604 45.748 13.602 1.00 57.94 95 SER A N 1
ATOM 781 C CA . SER A 1 95 ? -14.661 46.644 14.062 1.00 57.94 95 SER A CA 1
ATOM 782 C C . SER A 1 95 ? -14.879 47.753 13.025 1.00 57.94 95 SER A C 1
ATOM 784 O O . SER A 1 95 ? -14.038 48.644 12.906 1.00 57.94 95 SER A O 1
ATOM 786 N N . GLY A 1 96 ? -15.967 47.696 12.250 1.00 51.47 96 GLY A N 1
ATOM 787 C CA . GLY A 1 96 ? -16.158 48.689 11.190 1.00 51.47 96 GLY A CA 1
ATOM 788 C C . GLY A 1 96 ? -17.392 48.608 10.295 1.00 51.47 96 GLY A C 1
ATOM 789 O O . GLY A 1 96 ? -17.612 49.549 9.542 1.00 51.47 96 GLY A O 1
ATOM 790 N N . CYS A 1 97 ? -18.229 47.573 10.371 1.00 44.03 97 CYS A N 1
ATOM 791 C CA . CYS A 1 97 ? -19.502 47.548 9.640 1.00 44.03 97 CYS A CA 1
ATOM 792 C C . CYS A 1 97 ? -20.674 47.415 10.616 1.00 44.03 97 CYS A C 1
ATOM 794 O O . CYS A 1 97 ? -21.421 46.442 10.589 1.00 44.03 97 CYS A O 1
ATOM 796 N N . VAL A 1 98 ? -20.827 48.408 11.499 1.00 48.00 98 VAL A N 1
ATOM 797 C CA . VAL A 1 98 ? -22.151 48.713 12.050 1.00 48.00 98 VAL A CA 1
ATOM 798 C C . VAL A 1 98 ? -22.972 49.231 10.879 1.00 48.00 98 VAL A C 1
ATOM 800 O O . VAL A 1 98 ? -22.589 50.209 10.234 1.00 48.00 98 VAL A O 1
ATOM 803 N N . GLY A 1 99 ? -24.067 48.535 10.580 1.00 49.28 99 GLY A N 1
ATOM 804 C CA . GLY A 1 99 ? -25.097 49.039 9.691 1.00 49.28 99 GLY A CA 1
ATOM 805 C C . GLY A 1 99 ? -25.517 50.424 10.165 1.00 49.28 99 GLY A C 1
ATOM 806 O O . GLY A 1 99 ? -26.087 50.580 11.239 1.00 49.28 99 GLY A O 1
ATOM 807 N N . VAL A 1 100 ? -25.194 51.437 9.370 1.00 49.25 100 VAL A N 1
ATOM 808 C CA . VAL A 1 100 ? -25.856 52.732 9.456 1.00 49.25 100 VAL A CA 1
ATOM 809 C C . VAL A 1 100 ? -27.247 52.538 8.872 1.00 49.25 100 VAL A C 1
ATOM 811 O O . VAL A 1 100 ? -27.435 52.563 7.657 1.00 49.25 100 VAL A O 1
ATOM 814 N N . GLU A 1 101 ? -28.214 52.310 9.757 1.00 50.00 101 GLU A N 1
ATOM 815 C CA . GLU A 1 101 ? -29.605 52.669 9.506 1.00 50.00 101 GLU A CA 1
ATOM 816 C C . GLU A 1 101 ? -29.634 54.139 9.065 1.00 50.00 101 GLU A C 1
ATOM 818 O O . GLU A 1 101 ? -29.233 55.043 9.802 1.00 50.00 101 GLU A O 1
ATOM 823 N N . ARG A 1 102 ? -30.071 54.385 7.830 1.00 41.78 102 ARG A N 1
ATOM 824 C CA . ARG A 1 102 ? -30.567 55.696 7.421 1.00 41.78 102 ARG A CA 1
ATOM 825 C C . ARG A 1 102 ? -32.082 55.580 7.311 1.00 41.78 102 ARG A C 1
ATOM 827 O O . ARG A 1 102 ? -32.547 54.867 6.431 1.00 41.78 102 ARG A O 1
ATOM 834 N N . ILE A 1 103 ? -32.740 56.277 8.248 1.00 48.34 103 ILE A N 1
ATOM 835 C CA . ILE A 1 103 ? -34.002 57.045 8.149 1.00 48.34 103 ILE A CA 1
ATOM 836 C C . ILE A 1 103 ? -35.081 56.512 7.209 1.00 48.34 103 ILE A C 1
ATOM 838 O O . ILE A 1 103 ? -34.876 56.592 5.979 1.00 48.34 103 ILE A O 1
#